Protein AF-A0A8D8Y7F3-F1 (afdb_monomer)

Organism: NCBI:txid428564

Sequence (140 aa):
MKRNPNKKLNKREKDKMKQKMKQSEKEDEVDRSAPVYDKVEFGEIVHAPPKLSKRPRNTEVESKPGKKSQNLLLASMLNPSLKASPSQPPPRKFNYSTNLTGKRKDLSMADRRRLDKEQAMAIAAYKKLKADRWQAGQGK

Foldseek 3Di:
DDDDPPDDDDPVRVVVVVVVVVVVVVVVVVVVPPDDDDDDDPPDDPDDPDDPPDDDPPDDCPPDPPPCCLVDPVSCVVDVVSPDDPPDDDDPPPPCPPPPDDDLVVDDPVVSVVVVVVVVVVVVVVVVVVVVVVVVVVVD

Secondary structure (DSSP, 8-state):
-PPPTT-PPPHHHHHHHHHHHHHHHHHHHHHHHS--PPP--TT--TTPPP---SPPTT----S-TTGGGGS-HHHHHH-GGGS--TTSPPP----------S-GGGS-HHHHHHHHHHHHHHHHHHHHHHHHHHHHHHT-

Mean predicted aligned error: 21.4 Å

Solvent-accessible surface area (backbone atoms only — not comparable to full-atom values): 9374 Å² total; per-residue (Å²): 135,86,80,70,92,82,66,81,74,50,72,71,55,50,52,53,50,53,53,50,52,58,45,51,54,49,53,55,49,53,62,69,67,48,85,84,73,84,89,76,62,97,91,64,69,95,79,64,74,84,81,76,86,68,79,71,89,92,70,80,81,75,94,55,99,65,78,51,61,60,76,34,70,68,45,38,72,77,35,65,89,53,60,65,71,90,82,63,75,73,80,74,77,75,80,76,76,70,76,85,74,79,62,71,88,78,51,55,73,69,57,45,55,50,52,53,50,53,49,53,50,52,54,54,52,52,52,49,55,51,49,53,54,50,55,67,60,69,77,106

Radius of gyration: 41.52 Å; Cα contacts (8 Å, |Δi|>4): 15; chains: 1; bounding box: 79×68×116 Å

pLDDT: mean 76.4, std 13.74, range [43.97, 98.5]

InterPro domains:
  IPR026680 Coiled-coil domain-containing protein 137 [PF28348] (6-135)
  IPR026680 Coiled-coil domain-containing protein 137 [PTHR21838] (6-136)

Structure (mmCIF, N/CA/C/O backbone):
data_AF-A0A8D8Y7F3-F1
#
_entry.id   AF-A0A8D8Y7F3-F1
#
loop_
_atom_site.group_PDB
_atom_site.id
_atom_site.type_symbol
_atom_site.label_atom_id
_atom_site.label_alt_id
_atom_site.label_comp_id
_atom_site.label_asym_id
_atom_site.label_entity_id
_atom_site.label_seq_id
_atom_site.pdbx_PDB_ins_code
_atom_site.Cartn_x
_atom_site.Cartn_y
_atom_site.Cartn_z
_atom_site.occupancy
_atom_site.B_iso_or_equiv
_atom_site.auth_seq_id
_atom_site.auth_comp_id
_atom_site.auth_asym_id
_atom_site.auth_atom_id
_atom_site.pdbx_PDB_model_num
ATOM 1 N N . MET A 1 1 ? -39.289 -22.722 67.022 1.00 43.97 1 MET A N 1
ATOM 2 C CA . MET A 1 1 ? -39.645 -24.104 66.610 1.00 43.97 1 MET A CA 1
ATOM 3 C C . MET A 1 1 ? -38.511 -24.681 65.768 1.00 43.97 1 MET A C 1
ATOM 5 O O . MET A 1 1 ? -38.239 -24.149 64.699 1.00 43.97 1 MET A O 1
ATOM 9 N N . LYS A 1 2 ? -37.808 -25.713 66.255 1.00 51.44 2 LYS A N 1
ATOM 10 C CA . LYS A 1 2 ? -36.733 -26.388 65.503 1.00 51.44 2 LYS A CA 1
ATOM 11 C C . LYS A 1 2 ? -37.366 -27.383 64.518 1.00 51.44 2 LYS A C 1
ATOM 13 O O . LYS A 1 2 ? -38.218 -28.171 64.917 1.00 51.44 2 LYS A O 1
ATOM 18 N N . ARG A 1 3 ? -37.017 -27.308 63.228 1.00 59.88 3 ARG A N 1
ATOM 19 C CA . ARG A 1 3 ? -37.523 -28.233 62.196 1.00 59.88 3 ARG A CA 1
ATOM 20 C C . ARG A 1 3 ? -36.740 -29.547 62.285 1.00 59.88 3 ARG A C 1
ATOM 22 O O . ARG A 1 3 ? -35.517 -29.522 62.205 1.00 59.88 3 ARG A O 1
ATOM 29 N N . ASN A 1 4 ? -37.436 -30.672 62.456 1.00 62.56 4 ASN A N 1
ATOM 30 C CA . ASN A 1 4 ? -36.813 -31.999 62.483 1.00 62.56 4 ASN A CA 1
ATOM 31 C C . ASN A 1 4 ? -36.259 -32.361 61.090 1.00 62.56 4 ASN A C 1
ATOM 33 O O . ASN A 1 4 ? -37.041 -32.383 60.136 1.00 62.56 4 ASN A O 1
ATOM 37 N N . PRO A 1 5 ? -34.962 -32.699 60.962 1.00 62.62 5 PRO A N 1
ATOM 38 C CA . PRO A 1 5 ? -34.312 -32.928 59.667 1.00 62.62 5 PRO A CA 1
ATOM 39 C C . PRO A 1 5 ? -34.757 -34.222 58.960 1.00 62.62 5 PRO A C 1
ATOM 41 O O . PRO A 1 5 ? -34.539 -34.366 57.766 1.00 62.62 5 PRO A O 1
ATOM 44 N N . ASN A 1 6 ? -35.435 -35.139 59.664 1.00 62.06 6 ASN A N 1
ATOM 45 C CA . ASN A 1 6 ? -35.864 -36.446 59.143 1.00 62.06 6 ASN A CA 1
ATOM 46 C C . ASN A 1 6 ? -37.359 -36.537 58.781 1.00 62.06 6 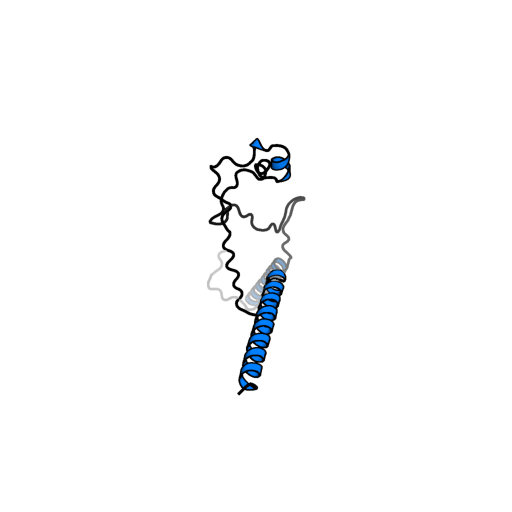ASN A C 1
ATOM 48 O O . ASN A 1 6 ? -37.892 -37.632 58.586 1.00 62.06 6 ASN A O 1
ATOM 52 N N . LYS A 1 7 ? -38.081 -35.412 58.696 1.00 72.62 7 LYS A N 1
ATOM 53 C CA . LYS A 1 7 ? -39.505 -35.446 58.336 1.00 72.62 7 LYS A CA 1
ATOM 54 C C . LYS A 1 7 ? -39.660 -35.551 56.816 1.00 72.62 7 LYS A C 1
ATOM 56 O O . LYS A 1 7 ? -39.386 -34.599 56.091 1.00 72.62 7 LYS A O 1
ATOM 61 N N . LYS A 1 8 ? -40.115 -36.713 56.329 1.00 72.75 8 LYS A N 1
ATOM 62 C CA . LYS A 1 8 ? -40.476 -36.907 54.916 1.00 72.75 8 LYS A CA 1
ATOM 63 C C . LYS A 1 8 ? -41.591 -35.921 54.548 1.00 72.75 8 LYS A C 1
ATOM 65 O O . LYS A 1 8 ? -42.665 -35.957 55.143 1.00 72.75 8 LYS A O 1
ATOM 70 N N . LEU A 1 9 ? -41.316 -35.047 53.581 1.00 74.12 9 LEU A N 1
ATOM 71 C CA . LEU A 1 9 ? -42.264 -34.044 53.086 1.00 74.12 9 LEU A CA 1
ATOM 72 C C . LEU A 1 9 ? -43.512 -34.716 52.503 1.00 74.12 9 LEU A C 1
ATOM 74 O O . LEU A 1 9 ? -43.402 -35.657 51.706 1.00 74.12 9 LEU A O 1
ATOM 78 N N . ASN A 1 10 ? -44.688 -34.201 52.859 1.00 82.56 10 ASN A N 1
ATOM 79 C CA . ASN A 1 10 ? -45.955 -34.650 52.285 1.00 82.56 10 ASN A CA 1
ATOM 80 C C . ASN A 1 10 ? -46.052 -34.210 50.806 1.00 82.56 10 ASN A C 1
ATOM 82 O O . ASN A 1 10 ? -45.410 -33.242 50.391 1.00 82.56 10 ASN A O 1
ATOM 86 N N . LYS A 1 11 ? -46.864 -34.893 49.990 1.00 84.19 11 LYS A N 1
ATOM 87 C CA . LYS A 1 11 ? -47.008 -34.638 48.543 1.00 84.19 11 LYS A CA 1
ATOM 88 C C . LYS A 1 11 ? -47.319 -33.163 48.244 1.00 84.19 11 LYS A C 1
ATOM 90 O O . LYS A 1 11 ? -46.628 -32.547 47.443 1.00 84.19 11 LYS A O 1
ATOM 95 N N . ARG A 1 12 ? -48.231 -32.555 49.016 1.00 83.56 12 ARG A N 1
ATOM 96 C CA . ARG A 1 12 ? -48.551 -31.114 48.943 1.00 83.56 12 ARG A CA 1
ATOM 97 C C . ARG A 1 12 ? -47.365 -30.188 49.231 1.00 83.56 12 ARG A C 1
ATOM 99 O O . ARG A 1 12 ? -47.284 -29.109 48.654 1.00 83.56 12 ARG A O 1
ATOM 106 N N . GLU A 1 13 ? -46.472 -30.560 50.142 1.00 83.38 13 GLU A N 1
ATOM 107 C CA . GLU A 1 13 ? -45.304 -29.740 50.488 1.00 83.38 13 GLU A CA 1
ATOM 108 C C . GLU A 1 13 ? -44.235 -29.822 49.394 1.00 83.38 13 GLU A C 1
ATOM 110 O O . GLU A 1 13 ? -43.628 -28.808 49.050 1.00 83.38 13 GLU A O 1
ATOM 115 N N . LYS A 1 14 ? -44.062 -31.007 48.791 1.00 84.88 14 LYS A N 1
ATOM 116 C CA . LYS A 1 14 ? -43.192 -31.205 47.624 1.00 84.88 14 LYS A CA 1
ATOM 117 C C . LYS A 1 14 ? -43.682 -30.411 46.415 1.00 84.88 14 LYS A C 1
ATOM 119 O O . LYS A 1 14 ? -42.880 -29.727 45.785 1.00 84.88 14 LYS A O 1
ATOM 124 N N . ASP A 1 15 ? -44.985 -30.439 46.142 1.00 85.25 15 ASP A N 1
ATOM 125 C CA . ASP A 1 15 ? -45.579 -29.681 45.036 1.00 85.25 15 ASP A CA 1
ATOM 126 C C . ASP A 1 15 ? -45.424 -28.167 45.244 1.00 85.25 15 ASP A C 1
ATOM 128 O O . ASP A 1 15 ? -45.040 -27.454 44.316 1.00 85.25 15 ASP A O 1
ATOM 132 N N . LYS A 1 16 ? -45.608 -27.679 46.480 1.00 88.06 16 LYS A N 1
ATOM 133 C CA . LYS A 1 16 ? -45.347 -26.273 46.833 1.00 88.06 16 LYS A CA 1
ATOM 134 C C . LYS A 1 16 ? -43.884 -25.877 46.638 1.00 88.06 16 LYS A C 1
ATOM 136 O O . LYS A 1 16 ? -43.626 -24.796 46.120 1.00 88.06 16 LYS A O 1
ATOM 141 N N . MET A 1 17 ? -42.924 -26.717 47.034 1.00 83.31 17 MET A N 1
ATOM 142 C CA . MET A 1 17 ? -41.505 -26.423 46.784 1.00 83.31 17 MET A CA 1
ATOM 143 C C . MET A 1 17 ? -41.179 -26.427 45.291 1.00 83.31 17 MET A C 1
ATOM 145 O O . MET A 1 17 ? -40.484 -25.530 44.827 1.00 83.31 17 MET A O 1
ATOM 149 N N . LYS A 1 18 ? -41.731 -27.370 44.522 1.00 86.00 18 LYS A N 1
ATOM 150 C CA . LYS A 1 18 ? -41.532 -27.428 43.070 1.00 86.00 18 LYS A CA 1
ATOM 151 C C . LYS A 1 18 ? -42.101 -26.196 42.361 1.00 86.00 18 LYS A C 1
ATOM 153 O O . LYS A 1 18 ? -41.462 -25.674 41.456 1.00 86.00 18 LYS A O 1
ATOM 158 N N . GLN A 1 19 ? -43.270 -25.709 42.781 1.00 85.69 19 GLN A N 1
ATOM 159 C CA . GLN A 1 19 ? -43.844 -24.467 42.253 1.00 85.69 19 GLN A CA 1
ATOM 160 C C . GLN A 1 19 ? -42.986 -23.244 42.586 1.00 85.69 19 GLN A C 1
ATOM 162 O O . GLN A 1 19 ? -42.767 -22.424 41.701 1.00 85.69 19 GLN A O 1
ATOM 167 N N . LYS A 1 20 ? -42.461 -23.153 43.815 1.00 86.25 20 LYS A N 1
ATOM 168 C CA . LYS A 1 20 ? -41.564 -22.060 44.220 1.00 86.25 20 LYS A CA 1
ATOM 169 C C . LYS A 1 20 ? -40.262 -22.044 43.422 1.00 86.25 20 LYS A C 1
ATOM 171 O O . LYS A 1 20 ? -39.895 -20.992 42.927 1.00 86.25 20 LYS A O 1
ATOM 176 N N . MET A 1 21 ? -39.627 -23.204 43.235 1.00 82.12 21 MET A N 1
ATOM 177 C CA . MET A 1 21 ? -38.413 -23.326 42.410 1.00 82.12 21 MET A CA 1
ATOM 178 C C . MET A 1 21 ? -38.679 -22.909 40.957 1.00 82.12 21 MET A C 1
ATOM 180 O O . MET A 1 21 ? -37.900 -22.182 40.358 1.00 82.12 21 MET A O 1
ATOM 184 N N . LYS A 1 22 ? -39.831 -23.306 40.402 1.00 83.44 22 LYS A N 1
ATOM 185 C CA . LYS A 1 22 ? -40.213 -22.946 39.030 1.00 83.44 22 LYS A CA 1
ATOM 186 C C . LYS A 1 22 ? -40.603 -21.469 38.874 1.00 83.44 22 LYS A C 1
ATOM 188 O O . LYS A 1 22 ? -40.624 -20.970 37.755 1.00 83.44 22 LYS A O 1
ATOM 193 N N . 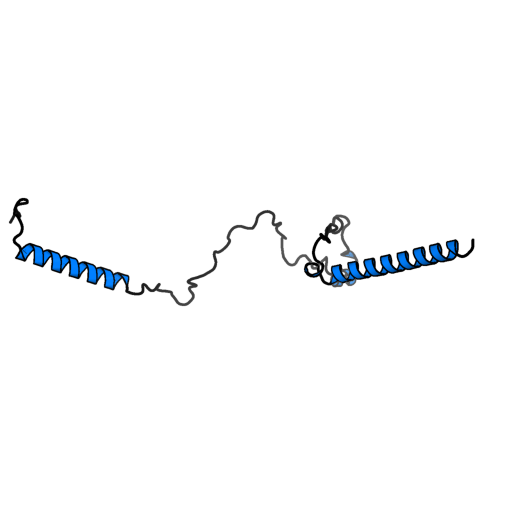GLN A 1 23 ? -40.992 -20.796 39.958 1.00 80.81 23 GLN A N 1
ATOM 194 C CA . GLN A 1 23 ? -41.213 -19.348 39.976 1.00 80.81 23 GLN A CA 1
ATOM 195 C C . GLN A 1 23 ? -39.885 -18.597 40.059 1.00 80.81 23 GLN A C 1
ATOM 197 O O . GLN A 1 23 ? -39.675 -17.715 39.238 1.00 80.81 23 GLN A O 1
ATOM 202 N N . SER A 1 24 ? -38.974 -19.001 40.951 1.00 76.69 24 SER A N 1
ATOM 203 C CA . SER A 1 24 ? -37.657 -18.362 41.063 1.00 76.69 24 SER A CA 1
ATOM 204 C C . SER A 1 24 ? -36.833 -18.506 39.784 1.00 76.69 24 SER A C 1
ATOM 206 O O . SER A 1 24 ? -36.263 -17.531 39.325 1.00 76.69 24 SER A O 1
ATOM 208 N N . GLU A 1 25 ? -36.852 -19.679 39.137 1.00 78.00 25 GLU A N 1
ATOM 209 C CA . GLU A 1 25 ? -36.174 -19.877 37.844 1.00 78.00 25 GLU A CA 1
ATOM 210 C C . GLU A 1 25 ? -36.694 -18.925 36.756 1.00 78.00 25 GLU A C 1
ATOM 212 O O . GLU A 1 25 ? -35.914 -18.434 35.946 1.00 78.00 25 GLU A O 1
ATOM 217 N N . LYS A 1 26 ? -38.002 -18.636 36.747 1.00 74.81 26 LYS A N 1
ATOM 218 C CA . LYS A 1 26 ? -38.602 -17.692 35.793 1.00 74.81 26 LYS A CA 1
ATOM 219 C C . LYS A 1 26 ? -38.267 -16.244 36.125 1.00 74.81 26 LYS A C 1
ATOM 221 O O . LYS A 1 26 ? -38.077 -15.456 35.209 1.00 74.81 26 LYS A O 1
ATOM 226 N N . GLU A 1 27 ? -38.230 -15.891 37.406 1.00 71.56 27 GLU A N 1
ATOM 227 C CA . GLU A 1 27 ? -37.827 -14.555 37.856 1.00 71.56 27 GLU A CA 1
ATOM 228 C C . GLU A 1 27 ? -36.351 -14.292 37.509 1.00 71.56 27 GLU A C 1
ATOM 230 O O . GLU A 1 27 ? -36.048 -13.250 36.933 1.00 71.56 27 GLU A O 1
ATOM 235 N N . ASP A 1 28 ? -35.468 -15.273 37.723 1.00 69.00 28 ASP A N 1
ATOM 236 C CA . ASP A 1 28 ? -34.045 -15.201 37.361 1.00 69.00 28 ASP A CA 1
ATOM 237 C C . ASP A 1 28 ? -33.818 -15.150 35.835 1.00 69.00 28 ASP A C 1
ATOM 239 O O . ASP A 1 28 ? -32.898 -14.486 35.353 1.00 69.00 28 ASP A O 1
ATOM 243 N N . GLU A 1 29 ? -34.631 -15.862 35.047 1.00 67.75 29 GLU A N 1
ATOM 244 C CA . GLU A 1 29 ? -34.561 -15.837 33.579 1.00 67.75 29 GLU A CA 1
ATOM 245 C C . GLU A 1 29 ? -35.027 -14.488 33.012 1.00 67.75 29 GLU A C 1
ATOM 247 O O . GLU A 1 29 ? -34.385 -13.940 32.112 1.00 67.75 29 GLU A O 1
ATOM 252 N N . VAL A 1 30 ? -36.091 -13.912 33.581 1.00 65.12 30 VAL A N 1
ATOM 253 C CA . VAL A 1 30 ? -36.572 -12.569 33.227 1.00 6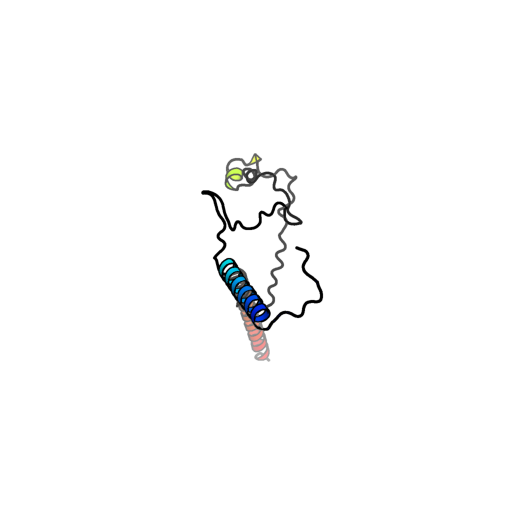5.12 30 VAL A CA 1
ATOM 254 C C . VAL A 1 30 ? -35.513 -11.513 33.558 1.00 65.12 30 VAL A C 1
ATOM 256 O O . VAL A 1 30 ? -35.235 -10.667 32.708 1.00 65.12 30 VAL A O 1
ATOM 259 N N . ASP A 1 31 ? -34.862 -11.607 34.719 1.00 65.62 31 ASP A N 1
ATOM 260 C CA . ASP A 1 31 ? -33.822 -10.662 35.151 1.00 65.62 31 ASP A CA 1
ATOM 261 C C . ASP A 1 31 ? -32.567 -10.714 34.255 1.00 65.62 31 ASP A C 1
ATOM 263 O O . ASP A 1 31 ? -31.976 -9.690 33.921 1.00 65.62 31 ASP A O 1
ATOM 267 N N . ARG A 1 32 ? -32.200 -11.899 33.748 1.00 66.06 32 ARG A N 1
ATOM 268 C CA . ARG A 1 32 ? -31.077 -12.070 32.800 1.00 66.06 32 ARG A CA 1
ATOM 269 C C . ARG A 1 32 ? -31.407 -11.689 31.360 1.00 66.06 32 ARG A C 1
ATOM 271 O O . ARG A 1 32 ? -30.496 -11.408 30.584 1.00 66.06 32 ARG A O 1
ATOM 278 N N . SER A 1 33 ? -32.684 -11.735 30.986 1.00 65.19 33 SER A N 1
ATOM 279 C CA . SER A 1 33 ? -33.159 -11.318 29.661 1.00 65.19 33 SER A CA 1
ATOM 280 C C . SER A 1 33 ? -33.282 -9.800 29.526 1.00 65.19 33 SER A C 1
ATOM 282 O O . SER A 1 33 ? -33.414 -9.286 28.412 1.00 65.19 33 SER A O 1
ATOM 284 N N . ALA A 1 34 ? -33.230 -9.078 30.649 1.00 74.00 34 ALA A N 1
ATOM 285 C CA . ALA A 1 34 ? -33.234 -7.632 30.642 1.00 74.00 34 ALA A CA 1
ATOM 286 C C . ALA A 1 34 ? -31.932 -7.122 29.996 1.00 74.00 34 ALA A C 1
ATOM 288 O O . ALA A 1 34 ? -30.837 -7.512 30.410 1.00 74.00 34 ALA A O 1
ATOM 289 N N . PRO A 1 35 ? -32.014 -6.254 28.975 1.00 71.44 35 PRO A N 1
ATOM 290 C CA . PRO A 1 35 ? -30.828 -5.654 28.392 1.00 71.44 35 PRO A CA 1
ATOM 291 C C . PRO A 1 35 ? -30.113 -4.811 29.454 1.00 71.44 35 PRO A C 1
ATOM 293 O O . PRO A 1 35 ? -30.624 -3.792 29.920 1.00 71.44 35 PRO A O 1
ATOM 296 N N . VAL A 1 36 ? -28.918 -5.253 29.844 1.00 76.44 36 VAL A N 1
ATOM 297 C CA . VAL A 1 36 ? -28.018 -4.486 30.705 1.00 76.44 36 VAL A CA 1
ATOM 298 C C . VAL A 1 36 ? -27.386 -3.401 29.841 1.00 76.44 36 VAL A C 1
ATOM 300 O O . VAL A 1 36 ? -26.537 -3.680 28.996 1.00 76.44 36 VAL A O 1
ATOM 303 N N . TYR A 1 37 ? -27.843 -2.164 30.019 1.00 77.38 37 TYR A N 1
ATOM 304 C CA . TYR A 1 37 ? -27.265 -1.004 29.352 1.00 77.38 37 TYR A CA 1
ATOM 305 C C . TYR A 1 37 ? -26.142 -0.417 30.196 1.00 77.38 37 TYR A C 1
ATOM 307 O O . TYR A 1 37 ? -26.314 -0.186 31.395 1.00 77.38 37 TYR A O 1
ATOM 315 N N . ASP A 1 38 ? -25.021 -0.120 29.549 1.00 77.81 38 ASP A N 1
ATOM 316 C CA . ASP A 1 38 ? -23.970 0.684 30.158 1.00 77.81 38 ASP A CA 1
ATOM 317 C C . ASP A 1 38 ? -24.445 2.140 30.246 1.00 77.81 38 ASP A C 1
ATOM 319 O O . ASP A 1 38 ? -24.980 2.694 29.278 1.00 77.81 38 ASP A O 1
ATOM 323 N N . LYS A 1 39 ? -24.294 2.764 31.416 1.00 81.12 39 LYS A N 1
ATOM 324 C CA . LYS A 1 39 ? -24.600 4.189 31.591 1.00 81.12 39 LYS A CA 1
ATOM 325 C C . LYS A 1 39 ? -23.368 4.989 31.195 1.00 81.12 39 LYS A C 1
ATOM 327 O O . LYS A 1 39 ? -22.331 4.844 31.826 1.00 81.12 39 LYS A O 1
ATOM 332 N N . VAL A 1 40 ? -23.511 5.827 30.173 1.00 81.44 40 VAL A N 1
ATOM 333 C CA . VAL A 1 40 ? -22.405 6.568 29.554 1.00 81.44 40 VAL A CA 1
ATOM 334 C C . VAL A 1 40 ? -22.712 8.057 29.641 1.00 81.44 40 VAL A C 1
ATOM 336 O O . VAL A 1 40 ? -23.809 8.487 29.272 1.00 81.44 40 VAL A O 1
ATOM 339 N N . GLU A 1 41 ? -21.762 8.846 30.135 1.00 87.06 41 GLU A N 1
ATOM 340 C CA . GLU A 1 41 ? -21.917 10.299 30.231 1.00 87.06 41 GLU A CA 1
ATOM 341 C C . GLU A 1 41 ? -21.606 11.002 28.898 1.00 87.06 41 GLU A C 1
ATOM 343 O O . GLU A 1 41 ? -20.907 10.483 28.022 1.00 87.06 41 GLU A O 1
ATOM 348 N N . PHE A 1 42 ? -22.124 12.223 28.718 1.00 79.25 42 PHE 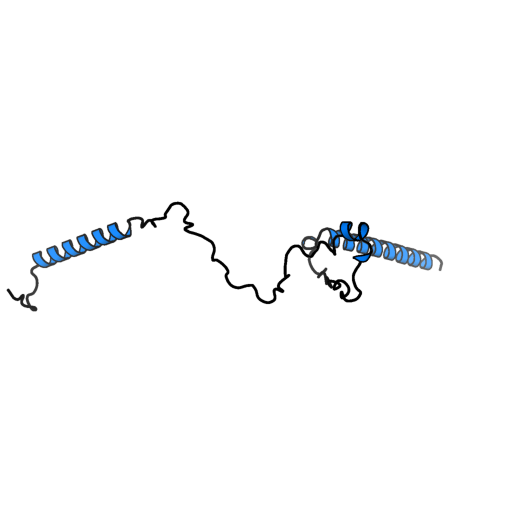A N 1
ATOM 349 C CA . PHE A 1 42 ? -21.843 13.015 27.519 1.00 79.25 42 PHE A CA 1
ATOM 350 C C . PHE A 1 42 ? -20.343 13.334 27.417 1.00 79.25 42 PHE A C 1
ATOM 352 O O . PHE A 1 42 ? -19.790 14.045 28.252 1.00 79.25 42 PHE A O 1
ATOM 359 N N . GLY A 1 43 ? -19.700 12.838 26.355 1.00 82.44 43 GLY A N 1
ATOM 360 C CA . GLY A 1 43 ? -18.263 13.003 26.100 1.00 82.44 43 GLY A CA 1
ATOM 361 C C . GLY A 1 43 ? -17.430 11.735 26.317 1.00 82.44 43 GLY A C 1
ATOM 362 O O . GLY A 1 43 ? -16.246 11.724 25.977 1.00 82.44 43 GLY A O 1
ATOM 363 N N . GLU A 1 44 ? -18.032 10.660 26.824 1.00 79.19 44 GLU A N 1
ATOM 364 C CA . GLU A 1 44 ? -17.377 9.365 26.992 1.00 79.19 44 GLU A CA 1
ATOM 365 C C . GLU A 1 44 ? -17.455 8.511 25.709 1.00 79.19 44 GLU A C 1
ATOM 367 O O . GLU A 1 44 ? -18.438 8.532 24.966 1.00 79.19 44 GLU A O 1
ATOM 372 N N . ILE A 1 45 ? -16.381 7.768 25.410 1.00 76.69 45 ILE A N 1
ATOM 373 C CA . ILE A 1 45 ? -16.254 6.939 24.201 1.00 76.69 45 ILE A CA 1
ATOM 374 C C . ILE A 1 45 ? -16.229 5.462 24.617 1.00 76.69 45 ILE A C 1
ATOM 376 O O . ILE A 1 45 ? -15.178 4.926 24.964 1.00 76.69 45 ILE A O 1
ATOM 380 N N . VAL A 1 46 ? -17.386 4.803 24.524 1.00 75.06 46 VAL A N 1
ATOM 381 C CA . VAL A 1 46 ? -17.657 3.424 24.998 1.00 75.06 46 VAL A CA 1
ATOM 382 C C . VAL A 1 46 ? -16.782 2.360 24.323 1.00 75.06 46 VAL A C 1
ATOM 384 O O . VAL A 1 46 ? -16.448 1.338 24.917 1.00 75.06 46 VAL A O 1
ATOM 387 N N . HIS A 1 47 ? -16.379 2.591 23.072 1.00 74.19 47 HIS A N 1
ATOM 388 C CA . HIS A 1 47 ? -15.573 1.664 22.267 1.00 74.19 47 HIS A CA 1
ATOM 389 C C . HIS A 1 47 ? -14.360 2.365 21.656 1.00 74.19 47 HIS A C 1
ATOM 391 O O . HIS A 1 47 ? -14.107 2.298 20.451 1.00 74.19 47 HIS A O 1
ATOM 397 N N . ALA A 1 48 ? -13.602 3.080 22.488 1.00 73.81 48 ALA A N 1
ATOM 398 C CA . ALA A 1 48 ? -12.330 3.622 22.040 1.00 73.81 48 ALA A CA 1
ATOM 399 C C . ALA A 1 48 ? -11.376 2.461 21.694 1.00 73.81 48 ALA A C 1
ATOM 401 O O . ALA A 1 48 ? -11.230 1.528 22.490 1.00 73.81 48 ALA A O 1
ATOM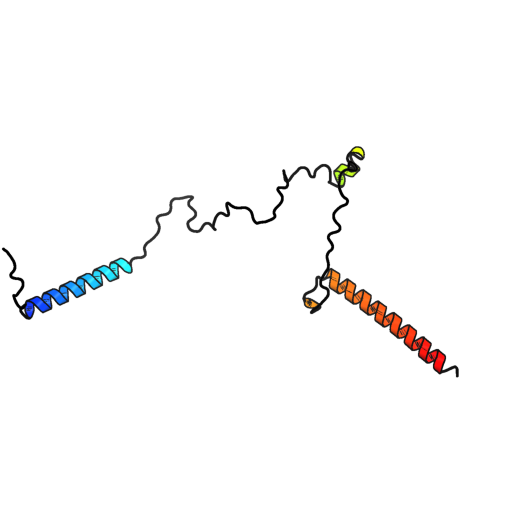 402 N N . PRO A 1 49 ? -10.698 2.496 20.533 1.00 79.31 49 PRO A N 1
ATOM 403 C CA . PRO A 1 49 ? -9.663 1.519 20.237 1.00 79.31 49 PRO A CA 1
ATOM 404 C C . PRO A 1 49 ? -8.578 1.558 21.328 1.00 79.31 49 PRO A C 1
ATOM 406 O O . PRO A 1 49 ? -8.337 2.616 21.926 1.00 79.31 49 PRO A O 1
ATOM 409 N N . PRO A 1 50 ? -7.900 0.429 21.601 1.00 80.81 50 PRO A N 1
ATOM 410 C CA . PRO A 1 50 ? -6.885 0.366 22.643 1.00 80.81 50 PRO A CA 1
ATOM 411 C C . PRO A 1 50 ? -5.801 1.424 22.408 1.00 80.81 50 PRO A C 1
ATOM 413 O O . PRO A 1 50 ? -5.203 1.508 21.332 1.00 80.81 50 PRO A O 1
ATOM 416 N N . LYS A 1 51 ? -5.528 2.235 23.436 1.00 77.31 51 LYS A N 1
ATOM 417 C CA . LYS A 1 51 ? -4.463 3.243 23.390 1.00 77.31 51 LYS A CA 1
ATOM 418 C C . LYS A 1 51 ? -3.108 2.540 23.478 1.00 77.31 51 LYS A C 1
ATOM 420 O O . LYS A 1 51 ? -2.712 2.059 24.539 1.00 77.31 51 LYS A O 1
ATOM 425 N N . LEU A 1 52 ? -2.378 2.489 22.365 1.00 78.00 52 LEU A N 1
ATOM 426 C CA . LEU A 1 52 ? -1.012 1.964 22.329 1.00 78.00 52 LEU A CA 1
ATOM 427 C C . LEU A 1 52 ? -0.061 2.951 23.024 1.00 78.00 52 LEU A C 1
ATOM 429 O O . LEU A 1 52 ? 0.407 3.913 22.423 1.00 78.00 52 LEU A O 1
ATOM 433 N N . SER A 1 53 ? 0.222 2.718 24.307 1.00 79.88 53 SER A N 1
ATOM 434 C CA . SER A 1 53 ? 1.165 3.535 25.090 1.00 79.88 53 SER A CA 1
ATOM 435 C C . SER A 1 53 ? 2.629 3.257 24.743 1.00 79.88 53 SER A C 1
ATOM 437 O O . SER A 1 53 ? 3.498 4.107 24.941 1.00 79.88 53 SER A O 1
ATOM 439 N N . LYS A 1 54 ? 2.916 2.061 24.217 1.00 80.25 54 LYS A N 1
ATOM 440 C CA . LYS A 1 54 ? 4.266 1.621 23.864 1.00 80.25 54 LYS A CA 1
ATOM 441 C C . LYS A 1 54 ? 4.518 1.796 22.374 1.00 80.25 54 LYS A C 1
ATOM 443 O O . LYS A 1 54 ? 3.683 1.459 21.539 1.00 80.25 54 LYS A O 1
ATOM 448 N N . ARG A 1 55 ? 5.709 2.301 22.054 1.00 73.19 55 ARG A N 1
ATOM 449 C CA . ARG A 1 55 ? 6.173 2.457 20.675 1.00 73.19 55 ARG A CA 1
ATOM 450 C C . ARG A 1 55 ? 6.491 1.091 20.053 1.00 73.19 55 ARG A C 1
ATOM 452 O O . ARG A 1 55 ? 6.931 0.191 20.775 1.00 73.19 55 ARG A O 1
ATOM 459 N N . PRO A 1 56 ? 6.302 0.932 18.733 1.00 85.12 56 PRO A N 1
ATOM 460 C CA . PRO A 1 56 ? 6.732 -0.268 18.035 1.00 85.12 56 PRO A CA 1
ATOM 461 C C . PRO A 1 56 ? 8.257 -0.438 18.100 1.00 85.12 56 PRO A C 1
ATOM 463 O O . PRO A 1 56 ? 9.017 0.519 18.260 1.00 85.12 56 PRO A O 1
ATOM 466 N N . ARG A 1 57 ? 8.710 -1.690 18.004 1.00 80.88 57 ARG A N 1
ATOM 467 C CA . ARG A 1 57 ? 10.133 -2.048 18.067 1.00 80.88 57 ARG A CA 1
ATOM 468 C C . ARG A 1 57 ? 10.861 -1.460 16.842 1.00 80.88 57 ARG A C 1
ATOM 470 O O . ARG A 1 57 ? 10.344 -1.557 15.735 1.00 80.88 57 ARG A O 1
ATOM 477 N N . ASN A 1 58 ? 12.052 -0.887 17.046 1.00 75.00 58 ASN A N 1
ATOM 478 C CA . ASN A 1 58 ? 12.935 -0.299 16.016 1.00 75.00 58 ASN A CA 1
ATOM 479 C C . ASN A 1 58 ? 12.494 1.042 15.384 1.00 75.00 58 ASN A C 1
ATOM 481 O O . ASN A 1 58 ? 12.876 1.332 14.253 1.00 75.00 58 ASN A O 1
ATOM 485 N N . THR A 1 59 ? 11.738 1.891 16.087 1.00 71.75 59 THR A N 1
ATOM 486 C CA . THR A 1 59 ? 11.488 3.270 15.620 1.00 71.75 59 THR A CA 1
ATOM 487 C C . THR A 1 59 ? 12.484 4.266 16.214 1.00 71.75 59 THR A C 1
ATOM 489 O O . THR A 1 59 ? 12.508 4.451 17.432 1.00 71.75 59 THR A O 1
ATOM 492 N N . GLU A 1 60 ? 13.262 4.939 15.364 1.00 72.69 60 GLU A N 1
ATOM 493 C CA . GLU A 1 60 ? 14.102 6.085 15.739 1.00 72.69 60 GLU A CA 1
ATOM 494 C C . GLU A 1 60 ? 13.242 7.325 16.036 1.00 72.69 60 GLU A C 1
ATOM 496 O O . GLU A 1 60 ? 12.262 7.616 15.346 1.00 72.69 60 GLU A O 1
ATOM 501 N N . VAL A 1 61 ? 13.600 8.063 17.089 1.00 66.44 61 VAL A N 1
ATOM 502 C CA . VAL A 1 61 ? 12.940 9.322 17.451 1.00 66.44 61 VAL A CA 1
ATOM 503 C C . VAL A 1 61 ? 13.464 10.424 16.531 1.00 66.44 61 VAL A C 1
ATOM 505 O O . VAL A 1 61 ? 14.492 11.038 16.806 1.00 66.44 61 VAL A O 1
ATOM 508 N N . GLU A 1 62 ? 12.749 10.713 15.446 1.00 64.94 62 GLU A N 1
ATOM 509 C CA . GLU A 1 62 ? 12.938 11.965 14.705 1.00 64.94 62 GLU A CA 1
ATOM 510 C C . GLU A 1 62 ? 12.586 13.129 15.648 1.00 64.94 62 GLU A C 1
ATOM 512 O O . GLU A 1 62 ? 11.427 13.320 16.019 1.00 64.94 62 GLU A O 1
ATOM 517 N N . SER A 1 63 ? 13.593 13.886 16.103 1.00 60.88 63 SER A N 1
ATOM 518 C CA . SER A 1 63 ? 13.46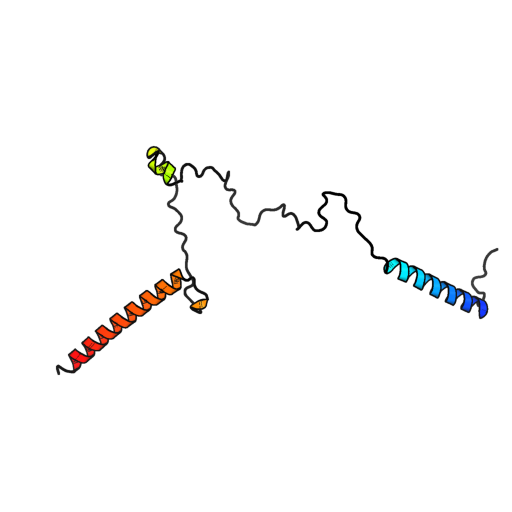2 14.756 17.285 1.00 60.88 63 SER A CA 1
ATOM 519 C C . SER A 1 63 ? 12.557 15.980 17.125 1.00 60.88 63 SER A C 1
ATOM 521 O O . SER A 1 63 ? 12.386 16.713 18.093 1.00 60.88 63 SER A O 1
ATOM 523 N N . LYS A 1 64 ? 11.964 16.214 15.950 1.00 59.88 64 LYS A N 1
ATOM 524 C CA . LYS A 1 64 ? 10.870 17.170 15.697 1.00 59.88 64 LYS A CA 1
ATOM 525 C C . LYS A 1 64 ? 10.437 17.047 14.229 1.00 59.88 64 LYS A C 1
ATOM 527 O O . LYS A 1 64 ? 11.293 17.234 13.357 1.00 59.88 64 LYS A O 1
ATOM 532 N N . PRO A 1 65 ? 9.146 16.847 13.910 1.00 51.94 65 PRO A N 1
ATOM 533 C CA . PRO A 1 65 ? 8.657 17.025 12.547 1.00 51.94 65 PRO A CA 1
ATOM 534 C C . PRO A 1 65 ? 8.709 18.526 12.212 1.00 51.94 65 PRO A C 1
ATOM 536 O O . PRO A 1 65 ? 7.773 19.263 12.485 1.00 51.94 65 PRO A O 1
ATOM 539 N N . GLY A 1 66 ? 9.849 19.019 11.716 1.00 54.03 66 GLY A N 1
ATOM 540 C CA . GLY A 1 66 ? 10.009 20.452 11.426 1.00 54.03 66 GLY A CA 1
ATOM 541 C C . GLY A 1 66 ? 11.437 20.965 11.231 1.00 54.03 66 GLY A C 1
ATOM 542 O O . GLY A 1 66 ? 11.625 21.963 10.546 1.00 54.03 66 GLY A O 1
ATOM 543 N N . LYS A 1 67 ? 12.479 20.261 11.702 1.00 55.66 67 LYS A N 1
ATOM 544 C CA . LYS A 1 67 ? 13.888 20.635 11.415 1.00 55.66 67 LYS A CA 1
ATOM 545 C C . LYS A 1 67 ? 14.323 20.381 9.959 1.00 55.66 67 LYS A C 1
ATOM 547 O O . LYS A 1 67 ? 15.498 20.489 9.628 1.00 55.66 67 LYS A O 1
ATOM 552 N N . LYS A 1 68 ? 13.374 20.066 9.074 1.00 56.41 68 LYS A N 1
ATOM 553 C CA . LYS A 1 68 ? 13.605 19.854 7.641 1.00 56.41 68 LYS A CA 1
ATOM 554 C C . LYS A 1 68 ? 13.743 21.158 6.857 1.00 56.41 68 LYS A C 1
ATOM 556 O O . LYS A 1 68 ? 14.065 21.076 5.683 1.00 56.41 68 LYS A O 1
ATOM 561 N N . SER A 1 69 ? 13.553 22.335 7.466 1.00 56.69 69 SER A N 1
ATOM 562 C CA . SER A 1 69 ? 13.680 23.636 6.781 1.00 56.69 69 SER A CA 1
ATOM 563 C C . SER A 1 69 ? 15.040 23.853 6.107 1.00 56.69 69 SER A C 1
ATOM 565 O O . SER A 1 69 ? 15.116 24.577 5.125 1.00 56.69 69 SER A O 1
ATOM 567 N N . GLN A 1 70 ? 16.086 23.179 6.585 1.00 57.94 70 GLN A N 1
ATOM 568 C CA . GLN A 1 70 ? 17.443 23.209 6.029 1.00 57.94 70 GLN A CA 1
ATOM 569 C C . GLN A 1 70 ? 17.639 22.254 4.833 1.00 57.94 70 GLN A C 1
ATOM 571 O O . GLN A 1 70 ? 18.544 22.443 4.030 1.00 57.94 70 GLN A O 1
ATOM 576 N N . ASN A 1 71 ? 16.762 21.255 4.684 1.00 58.62 71 ASN A N 1
ATOM 577 C CA . ASN A 1 71 ? 16.817 20.221 3.643 1.00 58.62 71 ASN A CA 1
ATOM 578 C C . ASN A 1 71 ? 15.663 20.353 2.629 1.00 58.62 71 ASN A C 1
ATOM 580 O O . ASN A 1 71 ? 15.347 19.401 1.915 1.00 58.62 71 ASN A O 1
ATOM 584 N N . LEU A 1 72 ? 14.991 21.508 2.585 1.00 72.69 72 LEU A N 1
ATOM 585 C CA . LEU A 1 72 ? 13.999 21.816 1.557 1.00 72.69 72 LEU A CA 1
ATOM 586 C C . LEU A 1 72 ? 14.697 22.398 0.329 1.00 72.69 72 LEU A C 1
ATOM 588 O O . LEU A 1 72 ? 15.536 23.291 0.447 1.00 72.69 72 LEU A O 1
ATOM 592 N N . LEU A 1 73 ? 14.289 21.943 -0.858 1.00 74.00 73 LEU A N 1
ATOM 593 C CA . LEU A 1 73 ? 14.838 22.414 -2.132 1.00 74.00 73 LEU A CA 1
ATOM 594 C C . LEU A 1 73 ? 14.790 23.947 -2.234 1.00 74.00 73 LEU A C 1
ATOM 596 O O . LEU A 1 73 ? 15.805 24.574 -2.524 1.00 74.00 73 LEU A O 1
ATOM 600 N N . LEU A 1 74 ? 13.646 24.549 -1.896 1.00 76.19 74 LEU A N 1
ATOM 601 C CA . LEU A 1 74 ? 13.458 26.000 -1.931 1.00 76.19 74 LEU A CA 1
ATOM 602 C C . LEU A 1 74 ? 14.422 26.741 -0.989 1.00 76.19 74 LEU A C 1
ATOM 604 O O . LEU A 1 74 ? 15.023 27.737 -1.381 1.00 76.19 74 LEU A O 1
ATOM 608 N N . ALA A 1 75 ? 14.632 26.226 0.225 1.00 74.00 75 ALA A N 1
ATOM 609 C CA . ALA A 1 75 ? 15.565 26.821 1.179 1.00 74.00 75 ALA A CA 1
ATOM 610 C C . ALA A 1 75 ? 17.022 26.744 0.689 1.00 74.00 75 ALA A C 1
ATOM 612 O O . ALA A 1 75 ? 17.780 27.686 0.898 1.00 74.00 75 ALA A O 1
ATOM 613 N N . SER A 1 76 ? 17.397 25.672 -0.020 1.00 72.19 76 SER A N 1
ATOM 614 C CA . SER A 1 76 ? 18.739 25.506 -0.606 1.00 72.19 76 SER A CA 1
ATOM 615 C C . SER A 1 76 ? 19.012 26.409 -1.817 1.00 72.19 76 SER A C 1
ATOM 617 O O . SER A 1 76 ? 20.170 26.706 -2.118 1.00 72.19 76 SER A O 1
ATOM 619 N N . MET A 1 77 ? 17.954 26.836 -2.515 1.00 77.06 77 MET A N 1
ATOM 620 C CA . MET A 1 77 ? 18.039 27.791 -3.623 1.00 77.06 77 MET A CA 1
ATOM 621 C C . MET A 1 77 ? 18.156 29.225 -3.111 1.00 77.06 77 MET A C 1
ATOM 623 O O . MET A 1 77 ? 18.887 30.017 -3.695 1.00 77.06 77 MET A O 1
ATOM 627 N N . LEU A 1 78 ? 17.466 29.540 -2.011 1.00 81.50 78 LEU A N 1
ATOM 628 C CA . LEU A 1 78 ? 17.504 30.863 -1.387 1.00 81.50 78 LEU A CA 1
ATOM 629 C C . LEU A 1 78 ? 18.766 31.074 -0.535 1.00 81.50 78 LEU A C 1
ATOM 631 O O . LEU A 1 78 ? 19.290 32.180 -0.502 1.00 81.50 78 LEU A O 1
ATOM 635 N N . ASN A 1 79 ? 19.281 30.021 0.112 1.00 75.94 79 ASN A N 1
ATOM 636 C CA . ASN A 1 79 ? 20.438 30.089 1.007 1.00 75.94 79 ASN A CA 1
ATOM 637 C C . ASN A 1 79 ? 21.477 29.002 0.653 1.00 75.94 79 ASN A C 1
ATOM 639 O O . ASN A 1 79 ? 21.447 27.897 1.204 1.00 75.94 79 ASN A O 1
ATOM 643 N N . PRO A 1 80 ? 22.431 29.288 -0.251 1.00 67.19 80 PRO A N 1
ATOM 644 C CA . PRO A 1 80 ? 23.400 28.301 -0.730 1.00 67.19 80 PRO A CA 1
ATOM 645 C C . PRO A 1 80 ? 24.416 27.853 0.333 1.00 67.19 80 PRO A C 1
ATOM 647 O O . PRO A 1 80 ? 25.012 26.791 0.177 1.00 67.19 80 PRO A O 1
ATOM 650 N N . SER A 1 81 ? 24.581 28.605 1.426 1.00 65.38 81 SER A N 1
ATOM 651 C CA . SER A 1 81 ? 25.409 28.230 2.585 1.00 65.38 81 SER A CA 1
ATOM 652 C C . SER A 1 81 ? 24.805 27.106 3.435 1.00 65.38 81 SER A C 1
ATOM 654 O O . SER A 1 81 ? 25.509 26.496 4.235 1.00 65.38 81 SER A O 1
ATOM 656 N N . LEU A 1 82 ? 23.512 26.806 3.251 1.00 61.94 82 LEU A N 1
ATOM 657 C CA . LEU A 1 82 ? 22.802 25.718 3.932 1.00 61.94 82 LEU A CA 1
ATOM 658 C C . LEU A 1 82 ? 22.920 24.387 3.178 1.00 61.94 82 LEU A C 1
ATOM 660 O O . LEU A 1 82 ? 22.406 23.367 3.640 1.00 61.94 82 LEU A O 1
ATOM 664 N N . LYS A 1 83 ? 23.602 24.371 2.022 1.00 58.06 83 LYS A N 1
ATOM 665 C CA . LYS A 1 83 ? 23.957 23.137 1.318 1.00 58.06 83 LYS A CA 1
ATOM 666 C C . LYS A 1 83 ? 24.952 22.355 2.170 1.00 58.06 83 LYS A C 1
ATOM 668 O O . LYS A 1 83 ? 26.151 22.559 2.068 1.00 58.06 83 LYS A O 1
ATOM 673 N N . ALA A 1 84 ? 24.394 21.497 3.019 1.00 55.78 84 ALA A N 1
ATOM 674 C CA . ALA A 1 84 ? 25.007 20.367 3.700 1.00 55.78 84 ALA A CA 1
ATOM 675 C C . ALA A 1 84 ? 26.485 20.552 4.092 1.00 55.78 84 ALA A C 1
ATOM 677 O O . ALA A 1 84 ? 27.400 20.331 3.301 1.00 55.78 84 ALA A O 1
ATOM 678 N N . SER A 1 85 ? 26.706 20.829 5.380 1.00 54.38 85 SER A N 1
ATOM 679 C CA . SER A 1 85 ? 27.942 20.435 6.062 1.00 54.38 85 SER A CA 1
ATOM 680 C C . SER A 1 85 ? 28.349 19.003 5.644 1.00 54.38 85 SER A C 1
ATOM 682 O O . SER A 1 85 ? 27.478 18.126 5.592 1.00 54.38 85 SER A O 1
ATOM 684 N N . PRO A 1 86 ? 29.646 18.729 5.393 1.00 55.06 86 PRO A N 1
ATOM 685 C CA . PRO A 1 86 ? 30.148 17.439 4.895 1.00 55.06 86 PRO A CA 1
ATOM 686 C C . PRO A 1 86 ? 29.951 16.257 5.867 1.00 55.06 86 PRO A C 1
ATOM 688 O O . PRO A 1 86 ? 30.366 15.140 5.577 1.00 55.06 86 PRO A O 1
ATOM 691 N N . SER A 1 87 ? 29.309 16.475 7.018 1.00 53.97 87 SER A N 1
ATOM 692 C CA . SER A 1 87 ? 29.036 15.463 8.043 1.00 53.97 87 SER A CA 1
ATOM 693 C C . SER A 1 87 ? 27.775 14.619 7.794 1.00 53.97 87 SER A C 1
ATOM 695 O O . SER A 1 87 ? 27.509 13.700 8.571 1.00 53.97 87 SER A O 1
ATOM 697 N N . GLN A 1 88 ? 26.958 14.913 6.780 1.00 57.06 88 GLN A N 1
ATOM 698 C CA . GLN A 1 88 ? 25.786 14.082 6.488 1.00 57.06 88 GLN A CA 1
ATOM 699 C C . GLN A 1 88 ? 26.210 12.889 5.617 1.00 57.06 88 GLN A C 1
ATOM 701 O O . GLN A 1 88 ? 26.728 13.109 4.519 1.00 57.06 88 GLN A O 1
ATOM 706 N N . PRO A 1 89 ? 26.002 11.631 6.060 1.00 59.78 89 PRO A N 1
ATOM 707 C CA . PRO A 1 89 ? 26.232 10.486 5.194 1.00 59.78 89 PRO A CA 1
ATOM 708 C C . PRO A 1 89 ? 25.359 10.640 3.940 1.00 59.78 89 PRO A C 1
ATOM 710 O O . PRO A 1 89 ? 24.229 11.134 4.050 1.00 59.78 89 PRO A O 1
ATOM 713 N N . PRO A 1 90 ? 25.852 10.239 2.752 1.00 63.47 90 PRO A N 1
ATOM 714 C CA . PRO A 1 90 ? 25.057 10.302 1.533 1.00 63.47 90 PRO A CA 1
ATOM 715 C C . PRO A 1 90 ? 23.710 9.615 1.784 1.00 63.47 90 PRO A C 1
ATOM 717 O O . PRO A 1 90 ? 23.680 8.630 2.536 1.00 63.47 90 PRO A O 1
ATOM 720 N N . PRO A 1 91 ? 22.602 10.112 1.195 1.00 60.62 91 PRO A N 1
ATOM 721 C CA . PRO A 1 91 ? 21.293 9.501 1.373 1.00 60.62 91 PRO A CA 1
ATOM 722 C C . PRO A 1 91 ? 21.455 8.007 1.136 1.00 60.62 91 PRO A C 1
ATOM 724 O O . PRO A 1 91 ? 21.936 7.604 0.071 1.00 60.62 91 PRO A O 1
ATOM 727 N N . ARG A 1 92 ? 21.163 7.204 2.173 1.00 57.97 92 ARG A N 1
ATOM 728 C CA . ARG A 1 92 ? 21.310 5.748 2.114 1.00 57.97 92 ARG A CA 1
ATOM 729 C C . ARG A 1 92 ? 20.613 5.331 0.832 1.00 57.97 92 ARG A C 1
ATOM 731 O O . ARG A 1 92 ? 19.415 5.578 0.698 1.00 57.97 92 ARG A O 1
ATOM 738 N N . LYS A 1 93 ? 21.365 4.785 -0.131 1.00 57.88 93 LYS A N 1
ATOM 739 C CA . LYS A 1 93 ? 20.772 4.195 -1.327 1.00 57.88 93 LYS A CA 1
ATOM 740 C C . LYS A 1 93 ? 19.837 3.132 -0.780 1.00 57.88 93 LYS A C 1
ATOM 742 O O . LYS A 1 93 ? 20.298 2.128 -0.243 1.00 57.88 93 LYS A O 1
ATOM 747 N N . PHE A 1 94 ? 18.540 3.424 -0.763 1.00 51.25 94 PHE A N 1
ATOM 748 C CA . PHE A 1 94 ? 17.550 2.441 -0.386 1.00 51.25 94 PHE A CA 1
ATOM 749 C C . PHE A 1 94 ? 17.675 1.391 -1.474 1.00 51.25 94 PHE A C 1
ATOM 751 O O . PHE A 1 94 ? 17.282 1.627 -2.616 1.00 51.25 94 PHE A O 1
ATOM 758 N N . ASN A 1 95 ? 18.371 0.303 -1.146 1.00 56.88 95 ASN A N 1
ATOM 759 C CA . ASN A 1 95 ? 18.548 -0.838 -2.020 1.00 56.88 95 ASN A CA 1
ATOM 760 C C . ASN A 1 95 ? 17.168 -1.475 -2.134 1.00 56.88 95 ASN A C 1
ATOM 762 O O . ASN A 1 95 ? 16.845 -2.431 -1.436 1.00 56.88 95 ASN A O 1
ATOM 766 N N . TYR A 1 96 ? 16.317 -0.870 -2.959 1.00 58.03 96 TYR A N 1
ATOM 767 C CA . TYR A 1 96 ? 15.044 -1.427 -3.343 1.00 58.03 96 TYR A CA 1
ATOM 768 C C . TYR A 1 96 ? 15.374 -2.613 -4.238 1.00 58.03 96 TYR A C 1
ATOM 770 O O . TYR A 1 96 ? 15.435 -2.495 -5.459 1.00 58.03 96 TYR A O 1
ATOM 778 N N . SER A 1 97 ? 15.670 -3.756 -3.616 1.00 61.53 97 SER A N 1
ATOM 779 C CA . SER A 1 97 ? 15.620 -5.035 -4.300 1.00 61.53 97 SER A CA 1
ATOM 780 C C . SER A 1 97 ? 14.145 -5.298 -4.567 1.00 61.53 97 SER A C 1
ATOM 782 O O . SER A 1 97 ? 13.438 -5.920 -3.771 1.00 61.53 97 SER A O 1
ATOM 784 N N . THR A 1 98 ? 13.638 -4.717 -5.649 1.00 65.75 98 THR A N 1
ATOM 785 C CA . THR A 1 98 ? 12.316 -5.054 -6.146 1.00 65.75 98 THR A CA 1
ATOM 786 C C . THR A 1 98 ? 12.379 -6.529 -6.488 1.00 65.75 98 THR A C 1
ATOM 788 O O . THR A 1 98 ? 13.121 -6.926 -7.382 1.00 65.75 98 THR A O 1
ATOM 791 N N . ASN A 1 99 ? 11.660 -7.371 -5.752 1.00 73.50 99 ASN A N 1
ATOM 792 C CA . ASN A 1 99 ? 11.438 -8.736 -6.201 1.00 73.50 99 ASN A CA 1
ATOM 793 C C . ASN A 1 99 ? 10.596 -8.637 -7.483 1.00 73.50 99 ASN A C 1
ATOM 795 O O . ASN A 1 99 ? 9.378 -8.523 -7.422 1.00 73.50 99 ASN A O 1
ATOM 799 N N . LEU A 1 100 ? 11.257 -8.617 -8.647 1.00 78.88 100 LEU A N 1
ATOM 800 C CA . LEU A 1 100 ? 10.615 -8.622 -9.971 1.00 78.88 100 LEU A CA 1
ATOM 801 C C . LEU A 1 100 ? 10.125 -10.029 -10.362 1.00 78.88 100 LEU A C 1
ATOM 803 O O . LEU A 1 100 ? 9.718 -10.266 -11.498 1.00 78.88 100 LEU A O 1
ATOM 807 N N . THR A 1 101 ? 10.192 -10.975 -9.427 1.00 79.88 101 THR A N 1
ATOM 808 C CA . THR A 1 101 ? 9.729 -12.347 -9.581 1.00 79.88 101 THR A CA 1
ATOM 809 C C . THR A 1 101 ? 8.228 -12.425 -9.285 1.00 79.88 101 THR A C 1
ATOM 811 O O . THR A 1 101 ? 7.727 -11.786 -8.363 1.00 79.88 101 THR A O 1
ATOM 814 N N . GLY A 1 102 ? 7.484 -13.209 -10.072 1.00 83.94 102 GLY A N 1
ATOM 815 C CA . GLY A 1 102 ? 6.044 -13.420 -9.876 1.00 83.94 102 GLY A CA 1
ATOM 816 C C . GLY A 1 102 ? 5.170 -12.943 -11.038 1.00 83.94 102 GLY A C 1
ATOM 817 O O . GLY A 1 102 ? 5.630 -12.784 -12.171 1.00 83.94 102 GLY A O 1
ATOM 818 N N . LYS A 1 103 ? 3.864 -12.773 -10.783 1.00 89.25 103 LYS A N 1
ATOM 819 C CA . LYS A 1 103 ? 2.899 -12.393 -11.826 1.00 89.25 103 LYS A CA 1
ATOM 820 C C . LYS A 1 103 ? 2.987 -10.894 -12.100 1.00 89.25 103 LYS A C 1
ATOM 822 O O . LYS A 1 103 ? 2.958 -10.077 -11.189 1.00 89.25 103 LYS A O 1
ATOM 827 N N . ARG A 1 104 ? 2.958 -10.512 -13.380 1.00 86.19 104 ARG A N 1
ATOM 828 C CA . ARG A 1 104 ? 3.050 -9.106 -13.825 1.00 86.19 104 ARG A CA 1
ATOM 829 C C . ARG A 1 104 ? 2.000 -8.182 -13.208 1.00 86.19 104 ARG A C 1
ATOM 831 O O . ARG A 1 104 ? 2.289 -7.019 -12.954 1.00 86.19 104 ARG A O 1
ATOM 838 N N . LYS A 1 105 ? 0.796 -8.700 -12.949 1.00 88.88 105 LYS A N 1
ATOM 839 C CA . LYS A 1 105 ? -0.307 -7.946 -12.336 1.00 88.88 105 LYS A CA 1
ATOM 840 C C . LYS A 1 105 ? -0.085 -7.593 -10.859 1.00 88.88 105 LYS A C 1
ATOM 842 O O . LYS A 1 105 ? -0.837 -6.773 -10.343 1.00 88.88 105 LYS A O 1
ATOM 847 N N . ASP A 1 106 ? 0.927 -8.174 -10.220 1.00 89.31 106 ASP A N 1
ATOM 848 C CA . ASP A 1 106 ? 1.257 -7.914 -8.818 1.00 89.31 106 ASP A CA 1
ATOM 849 C C . ASP A 1 106 ? 2.374 -6.852 -8.691 1.00 89.31 106 ASP A C 1
ATOM 851 O O . ASP A 1 106 ? 2.560 -6.277 -7.623 1.00 89.31 106 ASP A O 1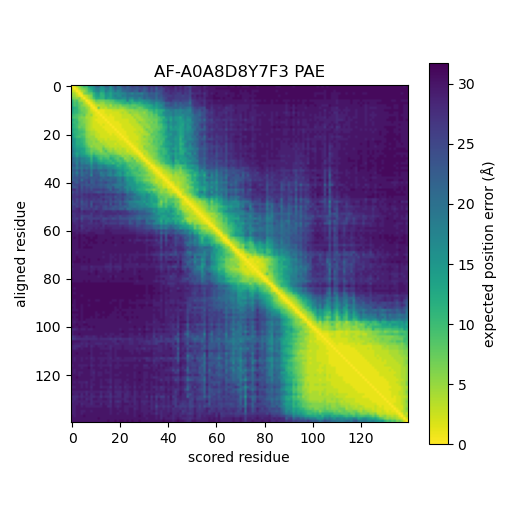
ATOM 855 N N . LEU A 1 107 ? 3.079 -6.520 -9.788 1.00 87.94 107 LEU A N 1
ATOM 856 C CA . LEU A 1 107 ? 4.096 -5.458 -9.817 1.00 87.94 107 LEU A CA 1
ATOM 857 C C . LEU A 1 107 ? 3.473 -4.060 -9.939 1.00 87.94 107 LEU A C 1
ATOM 859 O O . LEU A 1 107 ? 2.383 -3.899 -10.496 1.00 87.94 107 LEU A O 1
ATOM 863 N N . SER A 1 108 ? 4.210 -3.033 -9.507 1.00 91.88 108 SER A N 1
ATOM 864 C CA . SER A 1 108 ? 3.859 -1.628 -9.741 1.00 91.88 108 SER A CA 1
ATOM 865 C C . SER A 1 108 ? 3.781 -1.305 -11.237 1.00 91.88 108 SER A C 1
ATOM 867 O O . SER A 1 108 ? 4.506 -1.870 -12.057 1.00 91.88 108 SER A O 1
ATOM 869 N N . MET A 1 109 ? 2.934 -0.340 -11.609 1.00 91.31 109 MET A N 1
ATOM 870 C CA . MET A 1 109 ? 2.814 0.126 -12.996 1.00 91.31 109 MET A CA 1
ATOM 871 C C . MET A 1 109 ? 4.141 0.639 -13.571 1.00 91.31 109 MET A C 1
ATOM 873 O O . MET A 1 109 ? 4.389 0.472 -14.765 1.00 91.31 109 MET A O 1
ATOM 877 N N . ALA A 1 110 ? 4.997 1.239 -12.738 1.00 91.75 110 ALA A N 1
ATOM 878 C CA . ALA A 1 110 ? 6.321 1.692 -13.159 1.00 91.75 110 ALA A CA 1
ATOM 879 C C . ALA A 1 110 ? 7.228 0.510 -13.544 1.00 91.75 110 ALA A C 1
ATOM 881 O O . ALA A 1 110 ? 7.828 0.519 -14.621 1.00 91.75 110 ALA A O 1
ATOM 882 N N . ASP A 1 111 ? 7.255 -0.536 -12.716 1.00 91.56 111 ASP A N 1
ATOM 883 C CA . ASP A 1 111 ? 8.084 -1.722 -12.947 1.00 91.56 111 ASP A CA 1
ATOM 884 C C . ASP A 1 111 ? 7.587 -2.537 -14.144 1.00 91.56 111 ASP A C 1
ATOM 886 O O . ASP A 1 111 ? 8.392 -3.001 -14.950 1.00 91.56 111 ASP A O 1
ATOM 890 N N . ARG A 1 112 ? 6.262 -2.636 -14.335 1.00 93.06 112 ARG A N 1
ATOM 891 C CA . ARG A 1 112 ? 5.672 -3.266 -15.532 1.00 93.06 112 ARG A CA 1
ATOM 892 C C . ARG A 1 112 ? 6.171 -2.606 -16.812 1.00 93.06 112 ARG A C 1
ATOM 894 O O . ARG A 1 112 ? 6.686 -3.290 -17.689 1.00 93.06 112 ARG A O 1
ATOM 901 N N . ARG A 1 113 ? 6.089 -1.272 -16.887 1.00 94.44 113 ARG A N 1
ATOM 902 C CA . ARG A 1 113 ? 6.560 -0.505 -18.053 1.00 94.44 113 ARG A CA 1
ATOM 903 C C . ARG A 1 113 ? 8.049 -0.713 -18.309 1.00 94.44 113 ARG A C 1
ATOM 905 O O . ARG A 1 113 ? 8.465 -0.787 -19.464 1.00 94.44 113 ARG A O 1
ATOM 912 N N . ARG A 1 114 ? 8.850 -0.799 -17.244 1.00 93.62 114 ARG A N 1
ATOM 913 C CA . ARG A 1 114 ? 10.286 -1.057 -17.349 1.00 93.62 114 ARG A CA 1
ATOM 914 C C . ARG A 1 114 ? 10.562 -2.441 -17.943 1.00 93.62 114 ARG A C 1
ATOM 916 O O . ARG A 1 114 ? 11.299 -2.526 -18.921 1.00 93.62 114 ARG A O 1
ATOM 923 N N . LEU A 1 115 ? 9.912 -3.483 -17.424 1.00 93.56 115 LEU A N 1
ATOM 924 C CA . LEU A 1 115 ? 10.041 -4.851 -17.934 1.00 93.56 115 LEU A CA 1
ATOM 925 C C . LEU A 1 115 ? 9.559 -4.989 -19.383 1.00 93.56 115 LEU A C 1
ATOM 927 O O . LEU A 1 115 ? 10.210 -5.656 -20.184 1.00 93.56 115 LEU A O 1
ATOM 931 N N . ASP A 1 116 ? 8.449 -4.344 -19.744 1.00 94.50 116 ASP A N 1
ATOM 932 C CA . ASP A 1 116 ? 7.921 -4.376 -21.114 1.00 94.50 116 ASP A CA 1
ATOM 933 C C . ASP A 1 116 ? 8.888 -3.721 -22.106 1.00 94.50 116 ASP A C 1
ATOM 935 O O . ASP A 1 116 ? 9.119 -4.242 -23.200 1.00 94.50 116 ASP A O 1
ATOM 939 N N . LYS A 1 117 ? 9.513 -2.610 -21.702 1.00 96.94 117 LYS A N 1
ATOM 940 C CA . LYS A 1 117 ? 10.549 -1.945 -22.494 1.00 96.94 117 LYS A CA 1
ATOM 941 C C . LYS A 1 117 ? 11.765 -2.852 -22.695 1.00 96.94 117 LYS A C 1
ATOM 943 O O . LYS A 1 117 ? 12.231 -2.997 -23.824 1.00 96.94 117 LYS A O 1
ATOM 948 N N . GLU A 1 118 ? 12.261 -3.470 -21.625 1.00 95.62 118 GLU A N 1
ATOM 949 C CA . GLU A 1 118 ? 13.407 -4.387 -21.673 1.00 95.62 118 GLU A CA 1
ATOM 950 C C . GLU A 1 118 ? 13.111 -5.612 -22.557 1.00 95.62 118 GLU A C 1
ATOM 952 O O . GLU A 1 118 ? 13.919 -5.975 -23.415 1.00 95.62 118 GLU A O 1
ATOM 957 N N . GLN A 1 119 ? 11.911 -6.190 -22.442 1.00 95.38 119 GLN A N 1
ATOM 958 C CA . GLN A 1 119 ? 11.463 -7.298 -23.285 1.00 95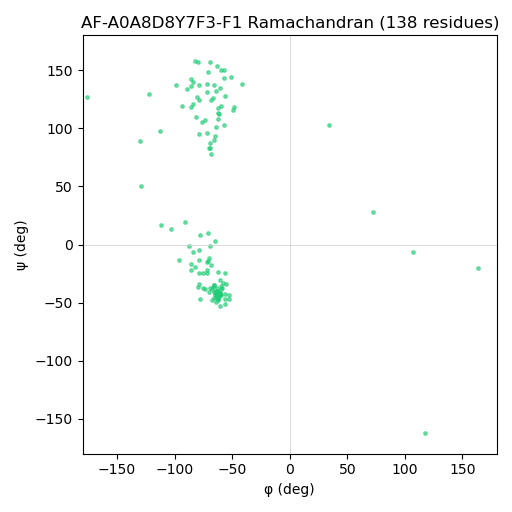.38 119 GLN A CA 1
ATOM 959 C C . GLN A 1 119 ? 11.396 -6.905 -24.766 1.00 95.38 119 GLN A C 1
ATOM 961 O O . GLN A 1 119 ? 11.895 -7.641 -25.621 1.00 95.38 119 GLN A O 1
ATOM 966 N N . ALA A 1 120 ? 10.804 -5.752 -25.087 1.00 98.06 120 ALA A N 1
ATOM 967 C CA . ALA A 1 120 ? 10.715 -5.268 -26.462 1.00 98.06 120 ALA A CA 1
ATOM 968 C C . ALA A 1 120 ? 12.109 -5.066 -27.080 1.00 98.06 120 ALA A C 1
ATOM 970 O O . ALA A 1 120 ? 12.344 -5.464 -28.224 1.00 98.06 120 ALA A O 1
ATOM 971 N N . MET A 1 121 ? 13.052 -4.516 -26.306 1.00 98.25 121 MET A N 1
ATOM 972 C CA . MET A 1 121 ? 14.445 -4.353 -26.726 1.00 98.25 121 MET A CA 1
ATOM 973 C C . MET A 1 121 ? 15.126 -5.699 -27.005 1.00 98.25 121 MET A C 1
ATOM 975 O O . MET A 1 121 ? 15.751 -5.856 -28.055 1.00 98.25 121 MET A O 1
ATOM 979 N N . ALA A 1 122 ? 14.969 -6.682 -26.114 1.00 98.25 122 ALA A N 1
ATOM 980 C CA . ALA A 1 122 ? 15.552 -8.012 -26.285 1.00 98.25 122 ALA A CA 1
ATOM 981 C C . ALA A 1 122 ? 15.004 -8.732 -27.531 1.00 98.25 122 ALA A C 1
ATOM 983 O O . ALA A 1 122 ? 15.771 -9.299 -28.311 1.00 98.25 122 ALA A O 1
ATOM 984 N N . ILE A 1 123 ? 13.690 -8.654 -27.769 1.00 98.25 123 ILE A N 1
ATOM 985 C CA . ILE A 1 123 ? 13.051 -9.233 -28.961 1.00 98.25 123 ILE A CA 1
ATOM 986 C C . ILE A 1 123 ? 13.584 -8.572 -30.235 1.00 98.25 123 ILE A C 1
ATOM 988 O O . ILE A 1 123 ? 13.896 -9.267 -31.203 1.00 98.25 123 ILE A O 1
ATOM 992 N N . ALA A 1 124 ? 13.703 -7.242 -30.250 1.00 98.50 124 ALA A N 1
ATOM 993 C CA . ALA A 1 124 ? 14.227 -6.518 -31.402 1.00 98.50 124 ALA A CA 1
ATOM 994 C C . ALA A 1 124 ? 15.680 -6.913 -31.709 1.00 98.50 124 ALA A C 1
ATOM 996 O O . ALA A 1 124 ? 16.009 -7.178 -32.865 1.00 98.50 124 ALA A O 1
ATOM 997 N N . ALA A 1 125 ? 16.531 -7.009 -30.684 1.00 98.38 125 ALA A N 1
ATOM 998 C CA . ALA A 1 125 ? 17.916 -7.450 -30.833 1.00 98.38 125 ALA A CA 1
ATOM 999 C C . ALA A 1 125 ? 18.006 -8.890 -31.365 1.00 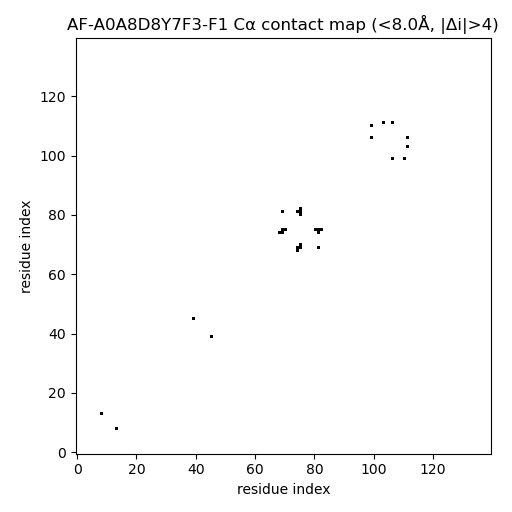98.38 125 ALA A C 1
ATOM 1001 O O . ALA A 1 125 ? 18.742 -9.153 -32.314 1.00 98.38 125 ALA A O 1
ATOM 1002 N N . TYR A 1 126 ? 17.201 -9.807 -30.818 1.00 98.25 126 TYR A N 1
ATOM 1003 C CA . TYR A 1 126 ? 17.157 -11.197 -31.271 1.00 98.25 126 TYR A CA 1
ATOM 1004 C C . TYR A 1 126 ? 16.718 -11.321 -32.735 1.00 98.25 126 TYR A C 1
ATOM 1006 O O . TYR A 1 126 ? 17.320 -12.073 -33.501 1.00 98.25 126 TYR A O 1
ATOM 1014 N N . LYS A 1 127 ? 15.697 -10.556 -33.147 1.00 97.94 127 LYS A N 1
ATOM 1015 C CA . LYS A 1 127 ? 15.230 -10.525 -34.540 1.00 97.94 127 LYS A CA 1
ATOM 1016 C C . LYS A 1 127 ? 16.330 -10.079 -35.500 1.00 97.94 127 LYS A C 1
ATOM 1018 O O . LYS A 1 127 ? 16.495 -10.715 -36.536 1.00 97.94 127 LYS A O 1
ATOM 1023 N N . LYS A 1 128 ? 17.092 -9.040 -35.141 1.00 97.62 128 LYS A N 1
ATOM 1024 C CA . LYS A 1 128 ? 18.243 -8.579 -35.935 1.00 97.62 128 LYS A CA 1
ATOM 1025 C C . LYS A 1 128 ? 19.299 -9.673 -36.063 1.00 97.62 128 LYS A C 1
ATOM 1027 O O . LYS A 1 128 ? 19.597 -10.087 -37.173 1.00 97.62 128 LYS A O 1
ATOM 1032 N N . LEU A 1 129 ? 19.733 -10.249 -34.939 1.00 96.88 129 LEU A N 1
ATOM 1033 C CA . LEU A 1 129 ? 20.732 -11.324 -34.927 1.00 96.88 129 LEU A CA 1
ATOM 1034 C C . LEU A 1 129 ? 20.294 -12.518 -35.793 1.00 96.88 129 LEU A C 1
ATOM 1036 O O . LEU A 1 129 ? 21.081 -13.081 -36.552 1.00 96.88 129 LEU A O 1
ATOM 1040 N N . LYS A 1 130 ? 19.017 -12.906 -35.718 1.00 97.19 130 LYS A N 1
ATOM 1041 C CA . LYS A 1 130 ? 18.469 -13.984 -36.549 1.00 97.19 130 LYS A CA 1
ATOM 1042 C C . LYS A 1 130 ? 18.416 -13.631 -38.033 1.00 97.19 130 LYS A C 1
ATOM 1044 O O . LYS A 1 130 ? 18.675 -14.524 -38.838 1.00 97.19 130 LYS A O 1
ATOM 1049 N N . ALA A 1 131 ? 18.090 -12.389 -38.383 1.00 96.06 131 ALA A N 1
ATOM 1050 C CA . ALA A 1 131 ? 18.117 -11.917 -39.763 1.00 96.06 131 ALA A CA 1
ATOM 1051 C C . ALA A 1 131 ? 19.548 -11.932 -40.323 1.00 96.06 131 ALA A C 1
ATOM 1053 O O . ALA A 1 131 ? 19.766 -12.490 -41.396 1.00 96.06 131 ALA A O 1
ATOM 1054 N N . ASP A 1 132 ? 20.521 -11.439 -39.555 1.00 94.75 132 ASP A N 1
ATOM 1055 C CA . ASP A 1 132 ? 21.941 -11.446 -39.927 1.00 94.75 132 ASP A CA 1
ATOM 1056 C C . ASP A 1 132 ? 22.452 -12.880 -40.127 1.00 94.75 132 ASP A C 1
ATOM 1058 O O . ASP A 1 132 ? 23.108 -13.194 -41.119 1.00 94.75 132 ASP A O 1
ATOM 1062 N N . ARG A 1 133 ? 22.077 -13.800 -39.224 1.00 93.88 133 ARG A N 1
ATOM 1063 C CA . ARG A 1 133 ? 22.418 -15.225 -39.347 1.00 93.88 133 ARG A CA 1
ATOM 1064 C C . ARG A 1 133 ? 21.794 -15.873 -40.585 1.00 93.88 133 ARG A C 1
ATOM 1066 O O . ARG A 1 133 ? 22.419 -16.745 -41.180 1.00 93.88 133 ARG A O 1
ATOM 1073 N N . TRP A 1 134 ? 20.567 -15.499 -40.945 1.00 92.44 134 TRP A N 1
ATOM 1074 C CA . TRP A 1 134 ? 19.909 -16.006 -42.151 1.00 92.44 134 TRP A CA 1
ATOM 1075 C C . TRP A 1 134 ? 20.616 -15.508 -43.415 1.00 92.44 134 TRP A C 1
ATOM 1077 O O . TRP A 1 134 ? 20.965 -16.316 -44.268 1.00 92.44 134 TRP A O 1
ATOM 1087 N N . GLN A 1 135 ? 20.903 -14.206 -43.490 1.00 88.69 135 GLN A N 1
ATOM 1088 C CA . GLN A 1 135 ? 21.649 -13.574 -44.585 1.00 88.69 135 GLN A CA 1
ATOM 1089 C C . GLN A 1 135 ? 23.025 -14.229 -44.789 1.00 88.69 135 GLN A C 1
ATOM 1091 O O . GLN A 1 135 ? 23.363 -14.626 -45.900 1.00 88.69 135 GLN A O 1
ATOM 1096 N N . ALA A 1 136 ? 23.776 -14.450 -43.705 1.00 88.12 136 ALA A N 1
ATOM 1097 C CA . ALA A 1 136 ? 25.074 -15.126 -43.751 1.00 88.12 136 ALA A CA 1
ATOM 1098 C C . ALA A 1 136 ? 25.000 -16.587 -44.244 1.00 88.12 136 ALA A C 1
ATOM 1100 O O . ALA A 1 136 ? 25.996 -17.123 -44.723 1.00 88.12 136 ALA A O 1
ATOM 1101 N N . GLY A 1 137 ? 23.842 -17.241 -44.113 1.00 83.31 137 GLY A N 1
ATOM 1102 C CA . GLY A 1 137 ? 23.606 -18.592 -44.623 1.00 83.31 137 GLY A CA 1
ATOM 1103 C C . GLY A 1 137 ? 23.163 -18.648 -46.088 1.00 83.31 137 GLY A C 1
ATOM 1104 O O . GLY A 1 137 ? 23.339 -19.686 -46.709 1.00 83.31 137 GLY A O 1
ATOM 1105 N N . GLN A 1 138 ? 22.602 -17.563 -46.634 1.00 75.44 138 GLN A N 1
ATOM 1106 C CA . GLN A 1 138 ? 22.169 -17.466 -48.039 1.00 75.44 138 GLN A CA 1
ATOM 1107 C C . GLN A 1 138 ? 23.308 -17.054 -48.989 1.00 75.44 138 GLN A C 1
ATOM 1109 O O . GLN A 1 138 ? 23.185 -17.214 -50.196 1.00 75.44 138 GLN A O 1
ATOM 1114 N N . GLY A 1 139 ? 24.404 -16.509 -48.453 1.00 61.47 139 GLY A N 1
ATOM 1115 C CA . GLY A 1 139 ? 25.600 -16.123 -49.211 1.00 61.47 139 GLY A CA 1
ATOM 1116 C C . GLY A 1 139 ? 26.668 -17.218 -49.335 1.00 61.47 139 GLY A C 1
ATOM 1117 O O . GLY A 1 139 ? 27.830 -16.883 -49.556 1.00 61.47 139 GLY A O 1
ATOM 1118 N N . LYS A 1 140 ? 26.307 -18.491 -49.130 1.00 51.16 140 LYS A N 1
ATOM 1119 C CA . LYS A 1 140 ? 27.170 -19.662 -49.336 1.00 51.16 140 LYS A CA 1
ATOM 1120 C C . LYS A 1 140 ? 26.614 -20.562 -50.425 1.00 51.16 140 LYS A C 1
ATOM 1122 O O . LYS A 1 140 ? 25.374 -20.706 -50.463 1.00 51.16 140 LYS A O 1
#